Protein AF-A0A351IXW9-F1 (afdb_monomer_lite)

pLDDT: mean 94.89, std 6.21, range [61.31, 98.25]

Sequence (66 aa):
MKKTKRAQDLFLQGNNCAMAVFGAFCEEAGIDPEIAMKLASPFGAGMGKTRNVCGAVTGMLMAVGA

Radius of gyration: 10.51 Å; chains: 1; bounding box: 27×21×22 Å

Secondary structure (DSSP, 8-state):
--HHHHHHHHHHTT--HHHHHHHHHTTTTT--HHHHHHHHGGGHHHHHSSS-S-HHHHHHHHHHH-

Foldseek 3Di:
DPLVVQLVVCVVVVQALLLSNLLSLCVVVVHDNVVSSVVLRQCGCHRNVPNHHHSNVVSVVVSVVD

Structure (mmCIF, N/CA/C/O backbone):
data_AF-A0A351IXW9-F1
#
_entry.id   AF-A0A351IXW9-F1
#
loop_
_atom_site.group_PDB
_atom_site.id
_atom_site.type_symbol
_atom_site.label_atom_id
_atom_site.label_alt_id
_atom_site.label_comp_id
_atom_site.label_asym_id
_atom_site.label_entity_id
_atom_site.label_seq_id
_atom_site.pdbx_PDB_ins_code
_atom_site.Cartn_x
_atom_site.Cartn_y
_atom_site.Cartn_z
_atom_site.occupancy
_atom_site.B_iso_or_equiv
_atom_site.auth_seq_id
_atom_site.auth_comp_id
_atom_site.auth_asym_id
_atom_site.auth_atom_id
_atom_site.pdbx_PDB_model_num
ATOM 1 N N . MET A 1 1 ? -15.102 1.978 8.909 1.00 69.62 1 MET A N 1
ATOM 2 C CA . MET A 1 1 ? -14.166 3.107 9.148 1.00 69.62 1 MET A CA 1
ATOM 3 C C . MET A 1 1 ? -14.011 3.915 7.863 1.00 69.62 1 MET A C 1
ATOM 5 O O . MET A 1 1 ? -14.064 3.314 6.799 1.00 69.62 1 MET A O 1
ATOM 9 N N . LYS A 1 2 ? -13.832 5.244 7.913 1.00 92.50 2 LYS A N 1
ATOM 10 C CA . LYS A 1 2 ? -13.602 6.036 6.687 1.00 92.50 2 LYS A CA 1
ATOM 11 C C . LYS A 1 2 ? -12.267 5.627 6.047 1.00 92.50 2 LYS A C 1
ATOM 13 O O . LYS A 1 2 ? -11.252 5.610 6.743 1.00 92.50 2 LYS A O 1
ATOM 18 N N . LYS A 1 3 ? -12.254 5.332 4.741 1.00 94.25 3 LYS A N 1
ATOM 19 C CA . LYS A 1 3 ? -11.066 4.845 4.006 1.00 94.25 3 LYS A CA 1
ATOM 20 C C . LYS A 1 3 ? -9.868 5.784 4.120 1.00 94.25 3 LYS A C 1
ATOM 22 O O . LYS A 1 3 ? -8.748 5.332 4.322 1.00 94.25 3 LYS A O 1
ATOM 27 N N . THR A 1 4 ? -10.120 7.093 4.136 1.00 96.25 4 THR A N 1
ATOM 28 C CA . THR A 1 4 ? -9.083 8.112 4.358 1.00 96.25 4 THR A CA 1
ATOM 29 C C . THR A 1 4 ? -8.388 7.959 5.712 1.00 96.25 4 THR A C 1
ATOM 31 O O . THR A 1 4 ? -7.173 8.097 5.786 1.00 96.25 4 THR A O 1
ATOM 34 N N . LYS A 1 5 ? -9.139 7.635 6.775 1.00 97.75 5 LYS A N 1
ATOM 35 C CA . LYS A 1 5 ? -8.577 7.405 8.111 1.00 97.75 5 LYS A CA 1
ATOM 36 C C . LYS A 1 5 ? -7.767 6.111 8.140 1.00 97.75 5 LYS A C 1
ATOM 38 O O . LYS A 1 5 ? -6.659 6.110 8.650 1.00 97.75 5 LYS A O 1
ATOM 43 N N . ARG A 1 6 ? -8.257 5.047 7.488 1.00 96.75 6 ARG A N 1
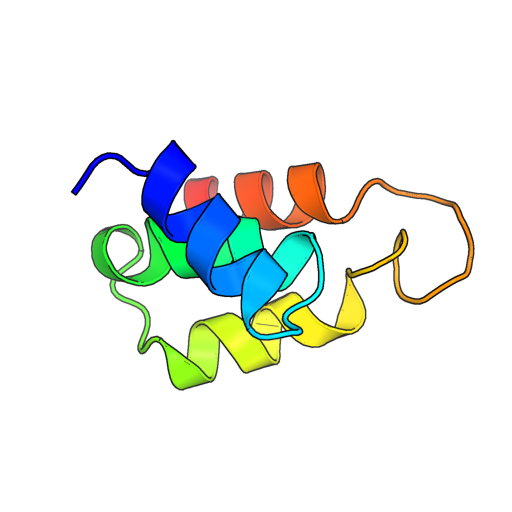ATOM 44 C CA . ARG A 1 6 ? -7.507 3.784 7.370 1.00 96.75 6 ARG A CA 1
ATOM 45 C C . ARG A 1 6 ? -6.178 3.975 6.653 1.00 96.75 6 ARG A C 1
ATOM 47 O O . ARG A 1 6 ? -5.166 3.498 7.149 1.00 96.75 6 ARG A O 1
ATOM 54 N N . ALA A 1 7 ? -6.183 4.682 5.526 1.00 97.75 7 ALA A N 1
ATOM 55 C CA . ALA A 1 7 ? -4.966 4.973 4.780 1.00 97.75 7 ALA A CA 1
ATOM 56 C C . ALA A 1 7 ? -3.985 5.819 5.607 1.00 97.75 7 ALA A C 1
ATOM 58 O O . ALA A 1 7 ? -2.793 5.526 5.633 1.00 97.75 7 ALA A O 1
ATOM 59 N N . GLN A 1 8 ? -4.484 6.826 6.331 1.00 98.06 8 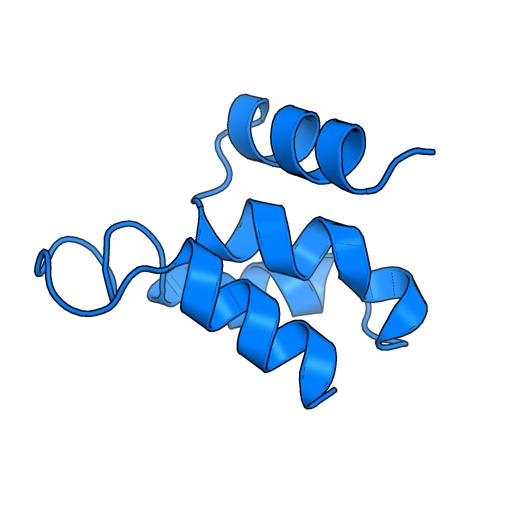GLN A N 1
ATOM 60 C CA . GLN A 1 8 ? -3.663 7.624 7.240 1.00 98.06 8 GLN A CA 1
ATOM 61 C C . GLN A 1 8 ? -3.034 6.764 8.344 1.00 98.06 8 GLN A C 1
ATOM 63 O O . GLN A 1 8 ? -1.824 6.833 8.540 1.00 98.06 8 GLN A O 1
ATOM 68 N N . ASP A 1 9 ? -3.823 5.926 9.021 1.00 98.12 9 ASP A N 1
ATOM 69 C CA . ASP A 1 9 ? -3.338 5.051 10.092 1.00 98.12 9 ASP A CA 1
ATOM 70 C C . ASP A 1 9 ? -2.274 4.075 9.571 1.00 98.12 9 ASP A C 1
ATOM 72 O O . ASP A 1 9 ? -1.225 3.912 10.189 1.00 98.12 9 ASP A O 1
ATOM 76 N N . LEU A 1 10 ? -2.503 3.469 8.399 1.00 97.81 10 LEU A N 1
ATOM 77 C CA . LEU A 1 10 ? -1.535 2.578 7.756 1.00 97.81 10 LEU A CA 1
ATOM 78 C C . LEU A 1 10 ? -0.226 3.304 7.432 1.00 97.81 10 LEU A C 1
ATOM 80 O O . LEU A 1 10 ? 0.846 2.763 7.696 1.00 97.81 10 LEU A O 1
ATOM 84 N N . PHE A 1 11 ? -0.294 4.524 6.896 1.00 97.88 11 PHE A N 1
ATOM 85 C CA . PHE A 1 11 ? 0.896 5.327 6.609 1.00 97.88 11 PHE A CA 1
ATOM 86 C C . PHE A 1 11 ? 1.679 5.667 7.886 1.00 97.88 11 PHE A C 1
ATOM 88 O O . PHE A 1 11 ? 2.900 5.525 7.926 1.00 97.88 11 PHE A O 1
ATOM 95 N N . LEU A 1 12 ? 0.977 6.048 8.959 1.00 98.12 12 LEU A N 1
ATOM 96 C CA . LEU A 1 12 ? 1.584 6.344 10.262 1.00 98.12 12 LEU A CA 1
ATOM 97 C C . LEU A 1 12 ? 2.208 5.110 10.933 1.00 98.12 12 LEU A C 1
ATOM 99 O O . LEU A 1 12 ? 3.124 5.257 11.737 1.00 98.12 12 LEU A O 1
ATOM 103 N N . GLN A 1 13 ? 1.777 3.901 10.569 1.00 97.25 13 GLN A N 1
ATOM 104 C CA . GLN A 1 13 ? 2.393 2.636 10.995 1.00 97.25 13 GLN A CA 1
ATOM 105 C C . GLN A 1 13 ? 3.698 2.305 10.243 1.00 97.25 13 GLN A C 1
ATOM 107 O O . GLN A 1 13 ? 4.263 1.233 10.440 1.00 97.25 13 GLN A O 1
ATOM 112 N N . GLY A 1 14 ? 4.191 3.204 9.384 1.00 96.50 14 GLY A N 1
ATOM 113 C CA . GLY A 1 14 ? 5.433 3.021 8.627 1.00 96.50 14 GLY A CA 1
ATOM 114 C C . GLY A 1 14 ? 5.236 2.388 7.252 1.00 96.50 14 GLY A C 1
ATOM 115 O O . GLY A 1 14 ? 6.213 2.146 6.540 1.00 96.50 14 GLY A O 1
ATOM 116 N N . ASN A 1 15 ? 3.987 2.152 6.837 1.00 97.62 15 ASN A N 1
ATOM 117 C CA . ASN A 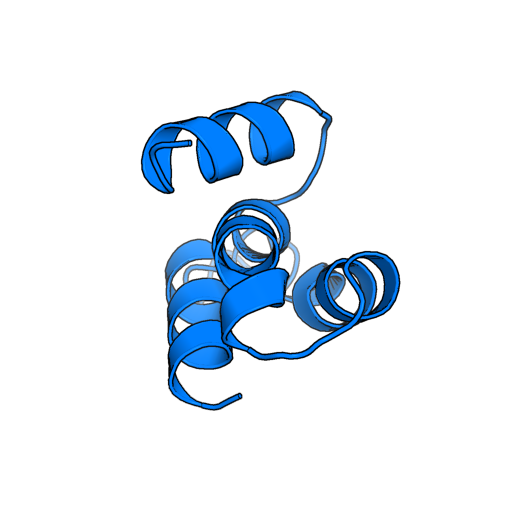1 15 ? 3.723 1.709 5.480 1.00 97.62 15 ASN A CA 1
ATOM 118 C C . ASN A 1 15 ? 3.983 2.844 4.488 1.00 97.62 15 ASN A C 1
ATOM 120 O O . ASN A 1 15 ? 3.683 4.012 4.735 1.00 97.62 15 ASN A O 1
ATOM 124 N N . ASN A 1 16 ? 4.510 2.498 3.317 1.00 97.56 16 ASN A N 1
ATOM 125 C CA . ASN A 1 16 ? 4.685 3.467 2.250 1.00 97.56 16 ASN A CA 1
ATOM 126 C C . ASN A 1 16 ? 3.328 3.931 1.681 1.00 97.56 16 ASN A C 1
ATOM 128 O O . ASN A 1 16 ? 2.280 3.338 1.936 1.00 97.56 16 ASN A O 1
ATOM 132 N N . CYS A 1 17 ? 3.351 4.988 0.869 1.00 97.56 17 CYS A N 1
ATOM 133 C CA . CYS A 1 17 ? 2.138 5.592 0.321 1.00 97.56 17 CYS A CA 1
ATOM 134 C C . CYS A 1 17 ? 1.269 4.642 -0.528 1.00 97.56 17 CYS A C 1
ATOM 136 O O . CYS A 1 17 ? 0.050 4.776 -0.501 1.00 97.56 17 CYS A O 1
ATOM 138 N N . ALA A 1 18 ? 1.857 3.678 -1.243 1.00 98.00 18 ALA A N 1
ATOM 139 C CA . ALA A 1 18 ? 1.100 2.699 -2.023 1.00 98.00 18 ALA A CA 1
ATOM 140 C C . ALA A 1 18 ? 0.416 1.667 -1.119 1.00 98.00 18 ALA A C 1
ATOM 142 O O . ALA A 1 18 ? -0.781 1.427 -1.258 1.00 98.00 18 ALA A O 1
ATOM 143 N N . MET A 1 19 ? 1.158 1.119 -0.151 1.00 98.12 19 MET A N 1
ATOM 144 C CA . MET A 1 19 ? 0.642 0.185 0.856 1.00 98.12 19 MET A CA 1
ATOM 145 C C . MET A 1 19 ? -0.477 0.821 1.690 1.00 98.12 19 MET A C 1
ATOM 147 O O . MET A 1 19 ? -1.502 0.193 1.929 1.00 98.12 19 MET A O 1
ATOM 151 N N . ALA A 1 20 ? -0.324 2.092 2.070 1.00 98.25 20 ALA A N 1
ATOM 152 C CA . ALA A 1 20 ? -1.337 2.836 2.810 1.00 98.25 20 ALA A CA 1
ATOM 153 C C . ALA A 1 20 ? -2.659 2.972 2.039 1.00 98.25 20 ALA A C 1
ATOM 155 O O . ALA A 1 20 ? -3.728 2.752 2.606 1.00 98.25 20 ALA A O 1
ATOM 156 N N . VAL A 1 21 ? -2.596 3.315 0.747 1.00 97.94 21 VAL A N 1
ATOM 157 C CA . VAL A 1 21 ? -3.798 3.450 -0.085 1.00 97.94 21 VAL A CA 1
ATOM 158 C C . VAL A 1 21 ? -4.397 2.082 -0.390 1.00 97.94 21 VAL A C 1
ATOM 160 O O . VAL A 1 21 ? -5.550 1.855 -0.045 1.00 97.94 21 VAL A O 1
ATOM 163 N N . PHE A 1 22 ? -3.633 1.151 -0.965 1.00 97.94 22 PHE A N 1
ATOM 164 C CA . PHE A 1 22 ? -4.170 -0.152 -1.364 1.00 97.94 22 PHE A CA 1
ATOM 165 C C . PHE A 1 22 ? -4.659 -0.968 -0.160 1.00 97.94 22 PHE A C 1
ATOM 167 O O . PHE A 1 22 ? -5.757 -1.518 -0.174 1.00 97.94 22 PHE A O 1
ATOM 174 N N . GLY A 1 23 ? -3.912 -0.947 0.945 1.00 97.31 23 GLY A N 1
ATOM 175 C CA . GLY A 1 23 ? -4.299 -1.586 2.198 1.00 97.31 23 GLY A CA 1
ATOM 176 C C . GLY A 1 23 ? -5.573 -1.018 2.828 1.00 97.31 23 GLY A C 1
ATOM 177 O O . GLY A 1 23 ? -6.246 -1.719 3.579 1.00 97.31 23 GLY A O 1
ATOM 178 N N . ALA A 1 24 ? -5.967 0.221 2.515 1.00 97.62 24 ALA A N 1
ATOM 179 C CA . ALA A 1 24 ? -7.263 0.746 2.940 1.00 97.62 24 ALA A CA 1
ATOM 180 C C . ALA A 1 24 ? -8.442 0.114 2.175 1.00 97.62 24 ALA A C 1
ATOM 182 O O . ALA A 1 24 ? -9.558 0.092 2.699 1.00 97.62 24 ALA A O 1
ATOM 183 N N . PHE A 1 25 ? -8.196 -0.420 0.976 1.00 97.12 25 PHE A N 1
ATOM 184 C CA . PHE A 1 25 ? -9.190 -1.040 0.095 1.00 97.12 25 PHE A CA 1
ATOM 185 C C . PHE A 1 25 ? -9.060 -2.570 -0.017 1.00 97.12 25 PHE A C 1
ATOM 187 O O . PHE A 1 25 ? -9.909 -3.181 -0.650 1.00 97.12 25 PHE A O 1
ATOM 194 N N . CYS A 1 26 ? -8.074 -3.203 0.632 1.00 94.88 26 CYS A N 1
ATOM 195 C CA . CYS A 1 26 ? -7.831 -4.652 0.521 1.00 94.88 26 CYS A CA 1
ATOM 196 C C . CYS A 1 26 ? -9.064 -5.532 0.813 1.00 94.88 26 CYS A C 1
ATOM 198 O O . CYS A 1 26 ? -9.295 -6.503 0.101 1.00 94.88 26 CYS A O 1
ATOM 200 N N . GLU A 1 27 ? -9.898 -5.149 1.787 1.00 93.50 27 GLU A N 1
ATOM 201 C CA . GLU A 1 27 ? -11.155 -5.848 2.103 1.00 93.50 27 GLU A CA 1
ATOM 202 C C . GLU A 1 27 ? -12.166 -5.812 0.942 1.00 93.50 27 GLU A C 1
ATOM 204 O O . GLU A 1 27 ? -12.825 -6.810 0.677 1.00 93.50 27 GLU A O 1
ATOM 209 N N . GLU A 1 28 ? -12.286 -4.678 0.241 1.00 93.25 28 GLU A N 1
ATOM 210 C CA . GLU A 1 28 ? -13.187 -4.530 -0.919 1.00 93.25 28 GLU A CA 1
ATOM 211 C C . GLU A 1 28 ? -12.644 -5.266 -2.143 1.00 93.25 28 GLU A C 1
ATOM 213 O O . GLU A 1 28 ? -13.413 -5.839 -2.905 1.00 93.25 28 GLU A O 1
ATOM 218 N N . ALA A 1 29 ? -11.320 -5.297 -2.275 1.00 90.88 29 ALA A N 1
ATOM 219 C CA . ALA A 1 29 ? -10.610 -6.065 -3.287 1.00 90.88 29 ALA A CA 1
ATOM 220 C C . ALA A 1 29 ? -10.647 -7.588 -3.031 1.00 90.88 29 ALA A C 1
ATOM 222 O O . ALA A 1 29 ? -10.140 -8.356 -3.841 1.00 90.88 29 ALA A O 1
ATOM 223 N N . GLY A 1 30 ? -11.174 -8.050 -1.888 1.00 94.06 30 GLY A N 1
ATOM 224 C CA . GLY A 1 30 ? -11.171 -9.472 -1.523 1.00 94.06 30 GLY A CA 1
ATOM 225 C C . GLY A 1 30 ? -9.766 -10.065 -1.346 1.00 94.06 30 GLY A C 1
ATOM 226 O O . GLY A 1 30 ? -9.592 -11.279 -1.447 1.00 94.06 30 GLY A O 1
ATOM 227 N N . ILE A 1 31 ? -8.760 -9.222 -1.096 1.00 95.50 31 ILE A N 1
ATOM 228 C CA . ILE A 1 31 ? -7.359 -9.624 -0.956 1.00 95.50 31 ILE A CA 1
ATOM 229 C C . ILE A 1 31 ? -6.984 -9.612 0.521 1.00 95.50 31 ILE A C 1
ATOM 231 O O . ILE A 1 31 ? -7.258 -8.654 1.246 1.00 95.50 31 ILE A O 1
ATOM 235 N N . ASP A 1 32 ? -6.298 -10.669 0.953 1.00 96.44 32 ASP A N 1
ATOM 236 C CA . ASP A 1 32 ? -5.727 -10.737 2.293 1.00 96.44 32 ASP A CA 1
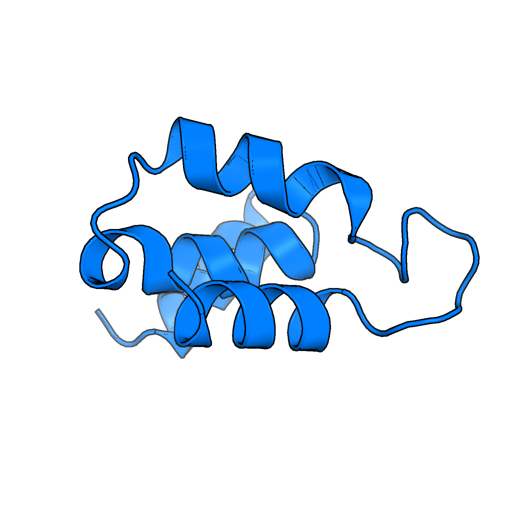ATOM 237 C C . ASP A 1 32 ? -4.838 -9.503 2.577 1.00 96.44 32 ASP A C 1
ATOM 239 O O . ASP A 1 32 ? -3.989 -9.153 1.747 1.00 96.44 32 ASP A O 1
ATOM 243 N N . PRO A 1 33 ? -4.989 -8.829 3.733 1.00 95.25 33 PRO A N 1
ATOM 244 C CA . PRO A 1 33 ? -4.241 -7.614 4.030 1.00 95.25 33 PRO A CA 1
ATOM 245 C C . PRO A 1 33 ? -2.722 -7.774 3.917 1.00 95.25 33 PRO A C 1
ATOM 247 O O . PRO A 1 33 ? -2.059 -6.863 3.427 1.00 95.25 33 PRO A O 1
ATOM 250 N N . GLU A 1 34 ? -2.151 -8.909 4.329 1.00 96.00 34 GLU A N 1
ATOM 251 C CA . GLU A 1 34 ? -0.708 -9.142 4.243 1.00 96.00 34 GLU A CA 1
ATOM 252 C C . GLU A 1 34 ? -0.258 -9.266 2.783 1.00 96.00 34 GLU A C 1
ATOM 254 O O . GLU A 1 34 ? 0.758 -8.681 2.387 1.00 96.00 34 GLU A O 1
ATOM 259 N N . ILE A 1 35 ? -1.043 -9.965 1.958 1.00 97.00 35 ILE A N 1
ATOM 260 C CA . ILE A 1 35 ? -0.817 -10.046 0.510 1.00 97.00 35 ILE A CA 1
ATOM 261 C C . ILE A 1 35 ? -0.912 -8.652 -0.120 1.00 97.00 35 ILE A C 1
ATOM 263 O O . ILE A 1 35 ? -0.026 -8.271 -0.888 1.00 97.00 35 ILE A O 1
ATOM 267 N N . ALA A 1 36 ? -1.921 -7.854 0.241 1.00 96.94 36 ALA A N 1
ATOM 268 C CA . ALA A 1 36 ? -2.084 -6.499 -0.277 1.00 96.94 36 ALA A CA 1
ATOM 269 C C . ALA A 1 36 ? -0.870 -5.609 0.042 1.00 96.94 36 ALA A C 1
ATOM 271 O O . ALA A 1 36 ? -0.363 -4.911 -0.842 1.00 96.94 36 ALA A O 1
ATOM 272 N N . MET A 1 37 ? -0.342 -5.680 1.271 1.00 97.50 37 MET A N 1
ATOM 273 C CA . MET A 1 37 ? 0.869 -4.937 1.641 1.00 97.50 37 MET A CA 1
ATOM 274 C C . MET A 1 37 ? 2.084 -5.396 0.831 1.00 97.50 37 MET A C 1
ATOM 276 O O . MET A 1 37 ? 2.809 -4.560 0.290 1.00 97.50 37 MET A O 1
ATOM 280 N N . LYS A 1 38 ? 2.295 -6.711 0.684 1.00 97.38 38 LYS A N 1
ATOM 281 C CA . LYS A 1 38 ? 3.418 -7.253 -0.099 1.00 97.38 38 LYS A CA 1
ATOM 282 C C . LYS A 1 38 ? 3.360 -6.799 -1.556 1.00 97.38 38 LYS A C 1
ATOM 284 O O . LYS A 1 38 ? 4.372 -6.322 -2.073 1.00 97.38 38 LYS A O 1
ATOM 289 N N . LEU A 1 39 ? 2.184 -6.864 -2.181 1.00 96.69 39 LEU A N 1
ATOM 290 C CA . LEU A 1 39 ? 1.973 -6.429 -3.564 1.00 96.69 39 LEU A CA 1
ATOM 291 C C . LEU A 1 39 ? 2.230 -4.930 -3.750 1.00 96.69 39 LEU A C 1
ATOM 293 O O . LEU A 1 39 ? 2.809 -4.535 -4.757 1.00 96.69 39 LEU A O 1
ATOM 297 N N . ALA A 1 40 ? 1.835 -4.092 -2.787 1.00 97.25 40 ALA A N 1
ATOM 298 C CA . ALA A 1 40 ? 2.011 -2.643 -2.881 1.00 97.25 40 ALA A CA 1
ATOM 299 C C . ALA A 1 40 ? 3.399 -2.142 -2.427 1.00 97.25 40 ALA A C 1
ATOM 301 O O . ALA A 1 40 ? 3.780 -1.002 -2.720 1.00 97.25 40 ALA A O 1
ATOM 302 N N . SER A 1 41 ? 4.188 -2.977 -1.743 1.00 96.94 41 SER A N 1
ATOM 303 C CA . SER A 1 41 ? 5.500 -2.612 -1.195 1.00 96.94 41 SER A CA 1
ATOM 304 C C . SER A 1 41 ? 6.507 -1.983 -2.186 1.00 96.94 41 SER A C 1
ATOM 306 O O . SER A 1 41 ? 7.160 -1.015 -1.779 1.00 96.94 41 SER A O 1
ATOM 308 N N . PRO A 1 42 ? 6.627 -2.385 -3.472 1.00 96.06 42 PRO A N 1
ATOM 309 C CA . PRO A 1 42 ? 7.622 -1.796 -4.377 1.00 96.06 42 PRO A CA 1
ATOM 310 C C . PRO A 1 42 ? 7.249 -0.395 -4.895 1.00 96.06 42 PRO A C 1
ATOM 312 O O . PRO A 1 42 ? 8.105 0.323 -5.410 1.00 96.06 42 PRO A O 1
ATOM 315 N N . PHE A 1 43 ? 5.989 0.033 -4.767 1.00 97.00 43 PHE A N 1
ATOM 316 C CA . PHE A 1 43 ? 5.499 1.249 -5.431 1.00 97.00 43 PHE A CA 1
A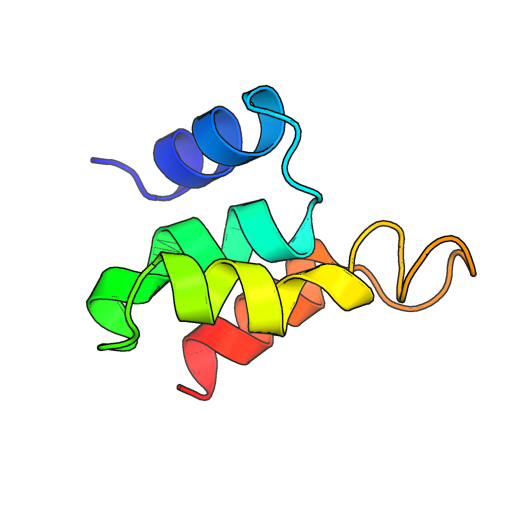TOM 317 C C . PHE A 1 43 ? 5.630 2.526 -4.586 1.00 97.00 43 PHE A C 1
ATOM 319 O O . PHE A 1 43 ? 5.463 3.636 -5.096 1.00 97.00 43 PHE A O 1
ATOM 326 N N . GLY A 1 44 ? 5.980 2.408 -3.304 1.00 95.50 44 GLY A N 1
ATOM 327 C CA . GLY A 1 44 ? 6.197 3.552 -2.415 1.00 95.50 44 GLY A CA 1
ATOM 328 C C . GLY A 1 44 ? 7.284 4.507 -2.905 1.00 95.50 44 GLY A C 1
ATOM 329 O O . GLY A 1 44 ? 8.209 4.089 -3.584 1.00 95.50 44 GLY A O 1
ATOM 330 N N . ALA A 1 45 ? 7.204 5.799 -2.571 1.00 94.31 45 ALA A N 1
ATOM 331 C CA . ALA A 1 45 ? 8.190 6.808 -2.996 1.00 94.31 45 ALA A CA 1
ATOM 332 C C . ALA A 1 45 ? 8.455 6.847 -4.521 1.00 94.31 45 ALA A C 1
ATOM 334 O O . ALA A 1 45 ? 9.523 7.290 -4.955 1.00 94.31 45 ALA A O 1
ATOM 335 N N . GLY A 1 46 ? 7.488 6.386 -5.324 1.00 92.00 46 GLY A N 1
ATOM 336 C CA . GLY A 1 46 ? 7.477 6.607 -6.762 1.00 92.00 46 GLY A CA 1
ATOM 337 C C . GLY A 1 46 ? 7.639 5.385 -7.681 1.00 92.00 46 GLY A C 1
ATOM 338 O O . GLY A 1 46 ? 7.907 5.633 -8.848 1.00 92.00 46 GLY A O 1
ATOM 339 N N . MET A 1 47 ? 7.571 4.125 -7.204 1.00 61.31 47 MET A N 1
ATOM 340 C CA . MET A 1 47 ? 8.476 3.027 -7.641 1.00 61.31 47 MET A CA 1
ATOM 341 C C . MET A 1 47 ? 9.824 3.040 -6.893 1.00 61.31 47 MET A C 1
ATOM 343 O O . MET A 1 47 ? 10.897 2.920 -7.476 1.00 61.31 47 MET A O 1
ATOM 347 N N . GLY A 1 48 ? 9.782 3.206 -5.574 1.00 77.38 48 GLY A N 1
ATOM 348 C CA . GLY A 1 48 ? 10.878 2.828 -4.683 1.00 77.38 48 GLY A CA 1
ATOM 349 C C . GLY A 1 48 ? 12.060 3.790 -4.665 1.00 77.38 48 GLY A C 1
ATOM 350 O O . GLY A 1 48 ? 13.200 3.347 -4.706 1.00 77.38 48 GLY A O 1
ATOM 351 N N . LYS A 1 49 ? 11.803 5.100 -4.546 1.00 87.50 49 LYS A N 1
ATOM 352 C CA . LYS A 1 49 ? 12.801 6.194 -4.449 1.00 87.50 49 LYS A CA 1
ATOM 353 C C . LYS A 1 49 ? 13.399 6.690 -5.770 1.00 87.50 49 LYS A C 1
ATOM 355 O O . LYS A 1 49 ? 14.290 7.535 -5.743 1.00 87.50 49 LYS A O 1
ATOM 360 N N . THR A 1 50 ? 12.856 6.280 -6.911 1.00 95.38 50 THR A N 1
ATOM 361 C CA . THR A 1 50 ? 13.195 6.865 -8.223 1.00 95.38 50 THR A CA 1
ATOM 362 C C . THR A 1 50 ? 12.537 8.228 -8.470 1.00 95.38 50 THR A C 1
ATOM 364 O O . THR A 1 50 ? 12.914 8.921 -9.409 1.00 95.38 50 THR A O 1
ATOM 367 N N . ARG A 1 51 ? 11.576 8.633 -7.619 1.00 92.38 51 ARG A N 1
ATOM 368 C CA . ARG A 1 51 ? 10.795 9.885 -7.727 1.00 92.38 51 ARG A CA 1
ATOM 369 C C . ARG A 1 51 ? 9.989 10.013 -9.030 1.00 92.38 51 ARG A C 1
ATOM 371 O O . ARG A 1 51 ? 9.776 11.123 -9.503 1.00 92.38 51 ARG A O 1
ATOM 378 N N . ASN A 1 52 ? 9.546 8.887 -9.588 1.00 96.00 52 ASN A N 1
ATOM 379 C CA . ASN A 1 52 ? 8.793 8.849 -10.837 1.00 96.00 52 ASN A CA 1
ATOM 380 C C . ASN A 1 52 ? 7.268 8.810 -10.585 1.00 96.00 52 ASN A C 1
ATOM 382 O O . ASN A 1 52 ? 6.669 9.831 -10.248 1.00 96.00 52 ASN A O 1
ATOM 386 N N . VAL A 1 53 ? 6.628 7.641 -10.683 1.00 97.19 53 VAL A N 1
ATOM 387 C CA . VAL A 1 53 ? 5.161 7.502 -10.651 1.00 97.19 53 VAL A CA 1
ATOM 388 C C . VAL A 1 53 ? 4.627 7.459 -9.221 1.00 97.19 53 VAL A C 1
ATOM 390 O O . VAL A 1 53 ? 5.005 6.593 -8.440 1.00 97.19 53 VAL A O 1
ATOM 393 N N . CYS A 1 54 ? 3.692 8.345 -8.868 1.00 97.56 54 CYS A N 1
ATOM 394 C CA . CYS A 1 54 ? 3.144 8.443 -7.512 1.00 97.56 54 CYS A CA 1
ATOM 395 C C . CYS A 1 54 ? 2.606 7.105 -6.966 1.00 97.56 54 CYS A C 1
ATOM 397 O O . CYS A 1 54 ? 1.582 6.601 -7.421 1.00 97.56 54 CYS A O 1
ATOM 399 N N . GLY A 1 55 ? 3.233 6.592 -5.901 1.00 97.94 55 GLY A N 1
ATOM 400 C CA . GLY A 1 55 ? 2.835 5.327 -5.275 1.00 97.94 55 GLY A CA 1
ATOM 401 C C . GLY A 1 55 ? 1.410 5.321 -4.719 1.00 97.94 55 GLY A C 1
ATOM 402 O O . GLY A 1 55 ? 0.732 4.305 -4.808 1.00 97.94 55 GLY A O 1
ATOM 403 N N . ALA A 1 56 ? 0.917 6.452 -4.202 1.00 97.81 56 ALA A N 1
ATOM 404 C CA . ALA A 1 56 ? -0.466 6.555 -3.731 1.00 97.81 56 ALA A CA 1
ATOM 405 C C . ALA A 1 56 ? -1.476 6.350 -4.876 1.00 97.81 56 ALA A C 1
ATOM 407 O O . ALA A 1 56 ? -2.471 5.652 -4.701 1.00 97.81 56 ALA A O 1
ATOM 408 N N . VAL A 1 57 ? -1.192 6.911 -6.058 1.00 97.81 57 VAL A N 1
ATOM 409 C CA . VAL A 1 57 ? -2.027 6.728 -7.256 1.00 97.81 57 VAL A CA 1
ATOM 410 C C . VAL A 1 57 ? -1.913 5.293 -7.767 1.00 97.81 57 VAL A C 1
ATOM 412 O O . VAL A 1 57 ? -2.929 4.694 -8.096 1.00 97.81 57 VAL A O 1
ATOM 415 N N . THR A 1 58 ? -0.718 4.696 -7.754 1.00 97.62 58 THR A N 1
ATOM 416 C CA . THR A 1 58 ? -0.550 3.273 -8.089 1.00 97.62 58 THR A CA 1
ATOM 417 C C . THR A 1 58 ? -1.371 2.374 -7.162 1.00 97.62 58 THR A C 1
ATOM 419 O O . THR A 1 58 ? -2.083 1.504 -7.646 1.00 97.62 58 THR A O 1
ATOM 422 N N . GLY A 1 59 ? -1.350 2.615 -5.846 1.00 97.19 59 GLY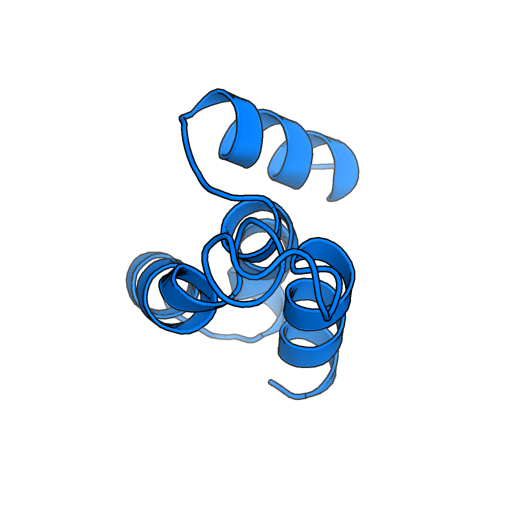 A N 1
ATOM 423 C CA . GLY A 1 59 ? -2.168 1.866 -4.885 1.00 97.19 59 GLY A CA 1
ATOM 424 C C . GLY A 1 59 ? -3.678 2.039 -5.100 1.00 97.19 59 GLY A C 1
ATOM 425 O O . GLY A 1 59 ? -4.436 1.091 -4.918 1.00 97.19 59 GLY A O 1
ATOM 426 N N . MET A 1 60 ? -4.120 3.221 -5.544 1.00 97.19 60 MET A N 1
ATOM 427 C CA . MET A 1 60 ? -5.509 3.447 -5.964 1.00 97.19 60 MET A CA 1
ATOM 428 C C . MET A 1 60 ? -5.857 2.627 -7.214 1.00 97.19 60 MET A C 1
ATOM 430 O O . MET A 1 60 ? -6.909 2.001 -7.251 1.00 97.19 60 MET A O 1
ATOM 434 N N . LEU A 1 61 ? -4.981 2.595 -8.222 1.00 97.38 61 LEU A N 1
ATOM 435 C CA . LEU A 1 61 ? -5.195 1.788 -9.429 1.00 97.38 61 LEU A CA 1
ATOM 436 C C . LEU A 1 61 ? -5.242 0.288 -9.112 1.00 97.38 61 LEU A C 1
ATOM 438 O O . LEU A 1 61 ? -6.082 -0.414 -9.663 1.00 97.38 61 LEU A O 1
ATOM 442 N N . MET A 1 62 ? -4.399 -0.187 -8.188 1.00 96.56 62 MET A N 1
ATOM 443 C CA . MET A 1 62 ? -4.463 -1.565 -7.690 1.00 96.56 62 MET A CA 1
ATOM 444 C C . MET A 1 62 ? -5.819 -1.876 -7.049 1.00 96.56 62 MET A C 1
ATOM 446 O O . MET A 1 62 ? -6.355 -2.948 -7.283 1.00 96.56 62 MET A O 1
ATOM 450 N N . ALA A 1 63 ? -6.388 -0.942 -6.279 1.00 95.81 63 ALA A N 1
ATOM 451 C CA . ALA A 1 63 ? -7.703 -1.119 -5.661 1.00 95.81 63 ALA A CA 1
ATOM 452 C C . ALA A 1 63 ? -8.845 -1.176 -6.686 1.00 95.81 63 ALA A C 1
ATOM 454 O O . ALA A 1 63 ? -9.809 -1.892 -6.472 1.00 95.81 63 ALA A O 1
ATOM 455 N N . VAL A 1 64 ? -8.746 -0.417 -7.781 1.00 95.44 64 VAL A N 1
ATOM 456 C CA . VAL A 1 64 ? -9.756 -0.413 -8.855 1.00 95.44 64 VAL A CA 1
ATOM 457 C C . VAL A 1 64 ? -9.660 -1.663 -9.738 1.00 95.44 64 VAL A C 1
ATOM 459 O O . VAL A 1 64 ? -10.658 -2.064 -10.327 1.00 95.44 64 VAL A O 1
ATOM 462 N N . GLY A 1 65 ? -8.464 -2.239 -9.880 1.00 93.56 65 GLY A N 1
ATOM 463 C CA . GLY A 1 65 ? -8.219 -3.388 -10.756 1.00 93.56 65 GLY A CA 1
ATOM 464 C C . GLY A 1 65 ? -8.294 -4.764 -10.090 1.00 93.56 65 GLY A C 1
ATOM 465 O O . GLY A 1 65 ? -8.232 -5.756 -10.813 1.00 93.56 65 GLY A O 1
ATOM 466 N N . ALA A 1 66 ? -8.360 -4.823 -8.759 1.00 85.44 66 ALA A N 1
ATOM 467 C CA . ALA A 1 66 ? -8.510 -6.054 -7.983 1.00 85.44 66 ALA A CA 1
ATOM 468 C C . ALA A 1 66 ? -9.986 -6.441 -7.845 1.00 85.44 66 ALA A C 1
ATOM 470 O O . ALA A 1 66 ? -10.272 -7.650 -7.982 1.00 85.44 66 ALA A O 1
#